Protein AF-A0A1Q6XDG3-F1 (afdb_monomer_lite)

Structure (mmCIF, N/CA/C/O backbone):
data_AF-A0A1Q6XDG3-F1
#
_entry.id   AF-A0A1Q6XDG3-F1
#
loop_
_atom_site.group_PDB
_atom_site.id
_atom_site.type_symbol
_atom_site.label_atom_id
_atom_site.label_alt_id
_atom_site.label_comp_id
_atom_site.label_asym_id
_atom_site.label_entity_id
_atom_site.label_seq_id
_atom_site.pdbx_PDB_ins_code
_atom_site.Cartn_x
_atom_site.Cartn_y
_atom_site.Cartn_z
_atom_site.occupancy
_atom_site.B_iso_or_equiv
_atom_site.auth_seq_id
_atom_site.auth_comp_id
_atom_site.auth_asym_id
_atom_site.auth_atom_id
_atom_site.pdbx_PDB_model_num
ATOM 1 N N . MET A 1 1 ? -26.753 2.087 -3.018 1.00 63.03 1 MET A N 1
ATOM 2 C CA . MET A 1 1 ? -25.315 2.217 -2.712 1.00 63.03 1 MET A CA 1
ATOM 3 C C . MET A 1 1 ? -25.218 2.855 -1.338 1.00 63.03 1 MET A C 1
ATOM 5 O O . MET A 1 1 ? -25.515 4.033 -1.210 1.00 63.03 1 MET A O 1
ATOM 9 N N . THR A 1 2 ? -24.966 2.055 -0.303 1.00 78.06 2 THR A N 1
ATOM 10 C CA . THR A 1 2 ? -24.956 2.527 1.090 1.00 78.06 2 THR A CA 1
ATOM 11 C C . THR A 1 2 ? -23.520 2.903 1.450 1.00 78.06 2 THR A C 1
ATOM 13 O O . THR A 1 2 ? -22.650 2.038 1.331 1.00 78.06 2 THR A O 1
ATOM 16 N N . PRO A 1 3 ? -23.231 4.160 1.826 1.00 78.19 3 PRO A N 1
ATOM 17 C CA . PRO A 1 3 ? -21.888 4.553 2.233 1.00 78.19 3 PRO A CA 1
ATOM 18 C C . PRO A 1 3 ? -21.436 3.728 3.438 1.00 78.19 3 PRO A C 1
ATOM 20 O O . PRO A 1 3 ? -22.231 3.446 4.336 1.00 78.19 3 PRO A O 1
ATOM 23 N N . ALA A 1 4 ? -20.160 3.344 3.463 1.00 85.94 4 ALA A N 1
ATOM 24 C CA . ALA A 1 4 ? -19.588 2.698 4.634 1.00 85.94 4 ALA A CA 1
ATOM 25 C C . ALA A 1 4 ? -19.639 3.655 5.845 1.00 85.94 4 ALA A C 1
ATOM 27 O O . ALA A 1 4 ? -19.511 4.871 5.659 1.00 85.94 4 ALA A O 1
ATOM 28 N N . PRO A 1 5 ? -19.802 3.135 7.075 1.00 86.88 5 PRO A N 1
ATOM 29 C CA . PRO A 1 5 ? -19.789 3.955 8.280 1.00 86.88 5 PRO A CA 1
ATOM 30 C C . PRO A 1 5 ? -18.510 4.790 8.386 1.00 86.88 5 PRO A C 1
ATOM 32 O O . PRO A 1 5 ? -17.416 4.324 8.051 1.00 86.88 5 PRO A O 1
ATOM 35 N N . VAL A 1 6 ? -18.645 6.019 8.888 1.00 87.38 6 VAL A N 1
ATOM 36 C CA . VAL A 1 6 ? -17.495 6.882 9.178 1.00 87.38 6 VAL A CA 1
ATOM 37 C C . VAL A 1 6 ? -16.659 6.223 10.275 1.00 87.38 6 VAL A C 1
ATOM 39 O O . VAL A 1 6 ? -17.182 5.823 11.314 1.00 87.38 6 VAL A O 1
ATOM 42 N N . LYS A 1 7 ? -15.352 6.089 10.033 1.00 86.69 7 LYS A N 1
ATOM 43 C CA . LYS A 1 7 ? -14.411 5.537 11.015 1.00 86.69 7 LYS A CA 1
ATOM 44 C C . LYS A 1 7 ? -14.327 6.459 12.232 1.00 86.69 7 LYS A C 1
ATOM 46 O O . LYS A 1 7 ? -14.374 7.679 12.093 1.00 86.69 7 LYS A O 1
ATOM 51 N N . SER A 1 8 ? -14.155 5.877 13.413 1.00 90.62 8 SER A N 1
ATOM 52 C CA . SER A 1 8 ? -13.867 6.632 14.633 1.00 90.62 8 SER A CA 1
ATOM 53 C C . SER A 1 8 ? -12.590 7.458 14.470 1.00 90.62 8 SER A C 1
ATOM 55 O O . SER A 1 8 ? -11.598 6.964 13.928 1.00 90.62 8 SER A O 1
ATOM 57 N N . ALA A 1 9 ? -12.609 8.699 14.958 1.00 91.94 9 ALA A N 1
ATOM 58 C CA . ALA A 1 9 ? -11.432 9.556 14.950 1.00 91.94 9 ALA A CA 1
ATOM 59 C C . ALA A 1 9 ? -10.324 8.968 15.837 1.00 91.94 9 ALA A C 1
ATOM 61 O O . ALA A 1 9 ? -10.590 8.427 16.910 1.00 91.94 9 ALA A O 1
ATOM 62 N N . ILE A 1 10 ? -9.083 9.097 15.377 1.00 91.75 10 ILE A N 1
ATOM 63 C CA . ILE A 1 10 ? -7.872 8.740 16.119 1.00 91.75 10 ILE A CA 1
ATOM 64 C C . ILE A 1 10 ? -7.001 9.985 16.291 1.00 91.75 10 ILE A C 1
ATOM 66 O O . ILE A 1 10 ? -7.145 10.952 15.541 1.00 91.75 10 ILE A O 1
ATOM 70 N N . SER A 1 11 ? -6.106 9.979 17.277 1.00 93.81 11 SER A N 1
ATOM 71 C CA . SER A 1 11 ? -5.174 11.088 17.489 1.00 93.81 11 SER A CA 1
ATOM 72 C C . SER A 1 11 ? -4.108 11.153 16.390 1.00 93.81 11 SER A C 1
ATOM 74 O O . SER A 1 11 ? -3.728 10.136 15.807 1.00 93.81 11 SER A O 1
ATOM 76 N N . ILE A 1 12 ? -3.585 12.357 16.138 1.00 91.69 12 ILE A N 1
ATOM 77 C CA . ILE A 1 12 ? -2.497 12.562 15.171 1.00 91.69 12 ILE A CA 1
ATOM 78 C C . ILE A 1 12 ? -1.208 11.846 15.600 1.00 91.69 12 ILE A C 1
ATOM 80 O O . ILE A 1 12 ? -0.526 11.255 14.772 1.00 91.69 12 ILE A O 1
ATOM 84 N N . GLU A 1 13 ? -0.938 11.793 16.906 1.00 93.44 13 GLU A N 1
ATOM 85 C CA . GLU A 1 13 ? 0.211 11.079 17.476 1.00 93.44 13 GLU A CA 1
ATOM 86 C C . GLU A 1 13 ? 0.183 9.575 17.177 1.00 93.44 13 GLU A C 1
ATOM 88 O O . GLU A 1 13 ? 1.228 8.951 17.000 1.00 93.44 13 GLU A O 1
ATOM 93 N N . LEU A 1 14 ? -1.011 8.976 17.096 1.00 91.00 14 LEU A N 1
ATOM 94 C CA . LEU A 1 14 ? -1.151 7.572 16.719 1.00 91.00 14 LEU A CA 1
ATOM 95 C C . LEU A 1 14 ? -0.861 7.363 15.227 1.00 91.00 1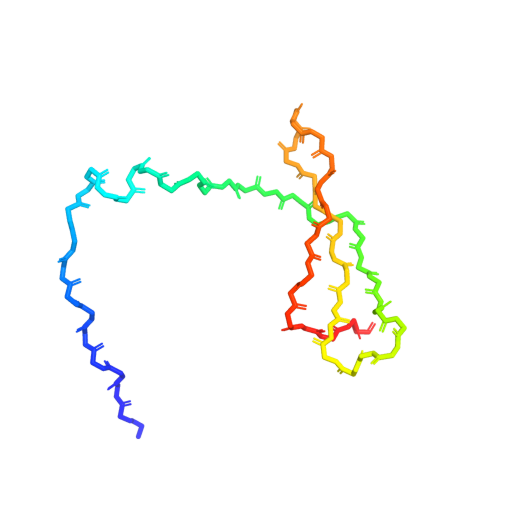4 LEU A C 1
ATOM 97 O O . LEU A 1 14 ? -0.238 6.372 14.856 1.00 91.00 14 LEU A O 1
ATOM 101 N N . LEU A 1 15 ? -1.276 8.303 14.372 1.00 86.88 15 LEU A N 1
ATOM 102 C CA . LEU A 1 15 ? -0.992 8.253 12.937 1.00 86.88 15 LEU A CA 1
ATOM 103 C C . LEU A 1 15 ? 0.508 8.417 12.646 1.00 86.88 15 LEU A C 1
ATOM 105 O O . LEU A 1 15 ? 1.040 7.713 11.790 1.00 86.88 15 LEU A O 1
ATOM 109 N N . ASN A 1 16 ? 1.196 9.283 13.393 1.00 90.50 16 ASN A N 1
ATOM 110 C CA . ASN A 1 16 ? 2.626 9.565 13.219 1.00 90.50 16 ASN A CA 1
ATOM 111 C C . ASN A 1 16 ? 3.540 8.358 13.503 1.00 90.50 16 ASN A C 1
ATOM 113 O O . ASN A 1 16 ? 4.694 8.356 13.085 1.00 90.50 16 ASN A O 1
ATOM 117 N N . GLN A 1 17 ? 3.043 7.322 14.188 1.00 92.19 17 GLN A N 1
ATOM 118 C CA . GLN A 1 17 ? 3.790 6.080 14.429 1.00 92.19 17 GLN A CA 1
ATOM 119 C C . GLN A 1 17 ? 3.839 5.158 13.200 1.00 92.19 17 GLN A C 1
ATOM 121 O O . GLN A 1 17 ? 4.627 4.211 13.172 1.00 92.19 17 GLN A O 1
ATOM 126 N N . VAL A 1 18 ? 3.005 5.405 12.186 1.00 87.75 18 VAL A N 1
ATOM 127 C CA . VAL A 1 18 ? 2.970 4.608 10.957 1.00 87.75 18 VAL A CA 1
ATOM 128 C C . VAL A 1 18 ? 3.934 5.208 9.933 1.00 87.75 18 VAL A C 1
ATOM 130 O O . VAL A 1 18 ? 3.699 6.291 9.404 1.00 87.75 18 VAL A O 1
ATOM 133 N N . ASP A 1 19 ? 5.003 4.480 9.605 1.00 82.44 19 ASP A N 1
ATOM 134 C CA . ASP A 1 19 ? 5.972 4.884 8.575 1.00 82.44 19 ASP A CA 1
ATOM 135 C C . ASP A 1 19 ? 5.392 4.661 7.165 1.00 82.44 19 ASP A C 1
ATOM 137 O O . ASP A 1 19 ? 5.538 3.594 6.563 1.00 82.44 19 ASP A O 1
ATOM 141 N N . ILE A 1 20 ? 4.680 5.665 6.644 1.00 83.00 20 ILE A N 1
ATOM 142 C CA . ILE A 1 20 ? 4.119 5.667 5.286 1.00 83.00 20 ILE A CA 1
ATOM 143 C C . ILE A 1 20 ? 5.095 6.377 4.347 1.00 83.00 20 ILE A C 1
ATOM 145 O O . ILE A 1 20 ? 5.375 7.563 4.505 1.00 83.00 20 ILE A O 1
ATOM 149 N N . ARG A 1 21 ? 5.577 5.665 3.324 1.00 83.62 21 ARG A N 1
ATOM 150 C CA . ARG A 1 21 ? 6.516 6.200 2.328 1.00 83.62 21 ARG A CA 1
ATOM 151 C C . ARG A 1 21 ? 6.012 5.993 0.910 1.00 83.62 21 ARG A C 1
ATOM 153 O O . ARG A 1 21 ? 5.368 4.991 0.605 1.00 83.62 21 ARG A O 1
ATOM 160 N N . VAL A 1 22 ? 6.373 6.920 0.028 1.00 80.00 22 VAL A N 1
AT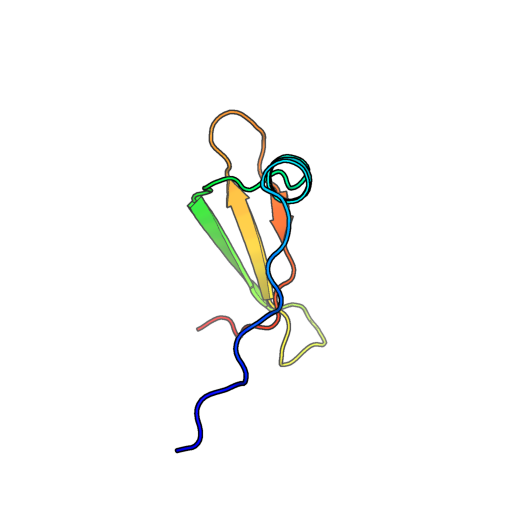OM 161 C CA . VAL A 1 22 ? 6.145 6.794 -1.414 1.00 80.00 22 VAL A CA 1
ATOM 162 C C . VAL A 1 22 ? 7.329 6.053 -2.031 1.00 80.00 22 VAL A C 1
ATOM 164 O O . VAL A 1 22 ? 8.482 6.405 -1.791 1.00 80.00 22 VAL A O 1
ATOM 167 N N . GLY A 1 23 ? 7.047 5.017 -2.817 1.00 81.00 23 GLY A N 1
ATOM 168 C CA . GLY A 1 23 ? 8.057 4.255 -3.543 1.00 81.00 23 GLY A CA 1
ATOM 169 C C . GLY A 1 23 ? 7.615 3.962 -4.973 1.00 81.00 23 GLY A C 1
ATOM 170 O O . GLY A 1 23 ? 6.423 3.847 -5.257 1.00 81.00 23 GLY A O 1
ATOM 171 N N . THR A 1 24 ? 8.577 3.834 -5.884 1.00 81.81 24 THR A N 1
ATOM 172 C CA . THR A 1 24 ? 8.326 3.462 -7.281 1.00 81.81 24 THR A CA 1
ATOM 173 C C . THR A 1 24 ? 8.314 1.944 -7.412 1.00 81.81 24 THR A C 1
ATOM 175 O O . THR A 1 24 ? 9.295 1.280 -7.061 1.00 81.81 24 THR A O 1
ATOM 178 N N . ILE A 1 25 ? 7.232 1.381 -7.952 1.00 83.31 25 ILE A N 1
ATOM 179 C CA . ILE A 1 25 ? 7.183 -0.038 -8.322 1.00 83.31 25 ILE A CA 1
ATOM 180 C C . ILE A 1 25 ? 8.180 -0.263 -9.467 1.00 83.31 25 ILE A C 1
ATOM 182 O O . ILE A 1 25 ? 8.096 0.379 -10.510 1.00 83.31 25 ILE A O 1
ATOM 186 N N . ARG A 1 26 ? 9.156 -1.147 -9.256 1.00 83.19 26 ARG A N 1
ATOM 187 C CA . ARG A 1 26 ? 10.210 -1.489 -10.223 1.00 83.19 26 ARG A CA 1
ATOM 188 C C . ARG A 1 26 ? 9.894 -2.750 -11.012 1.00 83.19 26 ARG A C 1
ATOM 190 O O . ARG A 1 26 ? 10.263 -2.830 -12.175 1.00 83.19 26 ARG A O 1
ATOM 197 N N . SER A 1 27 ? 9.253 -3.733 -10.389 1.00 79.75 27 SER A N 1
ATOM 198 C CA . SER A 1 27 ? 8.843 -4.958 -11.073 1.00 79.75 27 SER A CA 1
ATOM 199 C C . SER A 1 27 ? 7.645 -5.593 -10.383 1.00 79.75 27 SER A C 1
ATOM 201 O O . SER A 1 27 ? 7.485 -5.462 -9.167 1.00 79.75 27 SER A O 1
ATOM 203 N N . VAL A 1 28 ? 6.845 -6.308 -11.166 1.00 81.50 28 VAL A N 1
ATOM 204 C CA . VAL A 1 28 ? 5.704 -7.110 -10.719 1.00 81.50 28 VAL A CA 1
ATOM 205 C C . VAL A 1 28 ? 5.910 -8.521 -11.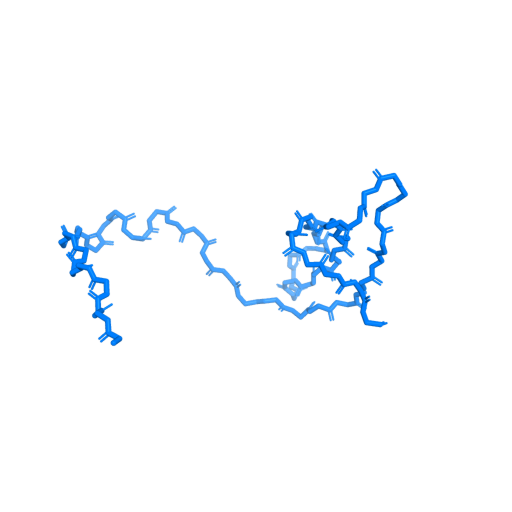257 1.00 81.50 28 VAL A C 1
ATOM 207 O O . VAL A 1 28 ? 6.266 -8.668 -12.423 1.00 81.50 28 VAL A O 1
ATOM 210 N N . ALA A 1 29 ? 5.740 -9.538 -10.420 1.00 79.88 29 ALA A N 1
ATOM 211 C CA . ALA A 1 29 ? 5.804 -10.941 -10.822 1.00 79.88 29 ALA A CA 1
ATOM 212 C C . ALA A 1 29 ? 4.696 -11.737 -10.131 1.00 79.88 29 ALA A C 1
ATOM 214 O O . ALA A 1 29 ? 4.360 -11.439 -8.986 1.00 79.88 29 ALA A O 1
ATOM 215 N N . ASP A 1 30 ? 4.151 -12.755 -10.788 1.00 77.62 30 ASP A N 1
ATOM 216 C CA . ASP A 1 30 ? 3.204 -13.667 -10.145 1.00 77.62 30 ASP A CA 1
ATOM 217 C C . ASP A 1 30 ? 3.914 -14.615 -9.176 1.00 77.62 30 ASP A C 1
ATOM 219 O O . ASP A 1 30 ? 5.059 -15.027 -9.392 1.00 77.62 30 ASP A O 1
ATOM 223 N N . VAL A 1 31 ? 3.224 -14.970 -8.092 1.00 77.00 31 VAL A N 1
ATOM 224 C CA . VAL A 1 31 ? 3.724 -15.946 -7.122 1.00 77.00 31 VAL A CA 1
ATOM 225 C C . VAL A 1 31 ? 3.283 -17.350 -7.553 1.00 77.00 31 VAL A C 1
ATOM 227 O O . VAL A 1 31 ? 2.078 -17.613 -7.597 1.00 77.00 31 VAL A O 1
ATOM 230 N N . PRO A 1 32 ? 4.217 -18.284 -7.827 1.00 75.44 32 PRO A N 1
ATOM 231 C CA . PRO A 1 32 ? 3.862 -19.650 -8.197 1.00 75.44 32 PRO A CA 1
ATOM 232 C C . PRO A 1 32 ? 2.981 -20.300 -7.123 1.00 75.44 32 PRO A C 1
ATOM 234 O O . PRO A 1 32 ? 3.339 -20.317 -5.946 1.00 75.44 32 PRO A O 1
ATOM 237 N N . GLY A 1 33 ? 1.826 -20.834 -7.526 1.00 79.12 33 GLY A N 1
ATOM 238 C CA . GLY A 1 33 ? 0.872 -21.480 -6.617 1.00 79.12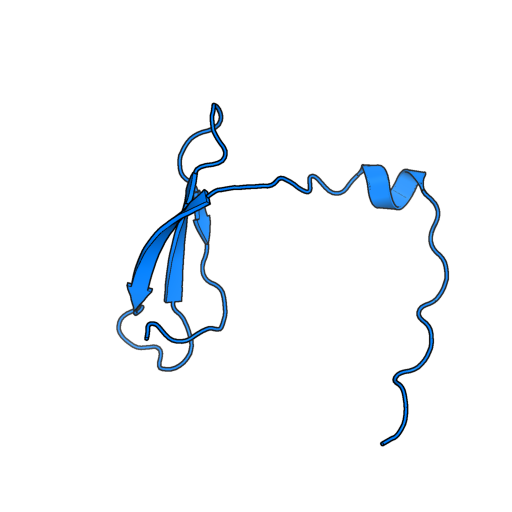 33 GLY A CA 1
ATOM 239 C C . GLY A 1 33 ? -0.166 -20.549 -5.982 1.00 79.12 33 GLY A C 1
ATOM 240 O O . GLY A 1 33 ? -0.901 -20.990 -5.099 1.00 79.12 33 GLY A O 1
ATOM 241 N N . SER A 1 34 ? -0.264 -19.285 -6.409 1.00 68.88 34 SER A N 1
ATOM 242 C CA . SER A 1 34 ? -1.320 -18.379 -5.953 1.00 68.88 34 SER A CA 1
ATOM 243 C C . SER A 1 34 ? -1.961 -17.590 -7.092 1.00 68.88 34 SER A C 1
ATOM 245 O O . SER A 1 34 ? -1.310 -16.781 -7.738 1.00 68.88 34 SER A O 1
ATOM 247 N N . ASP A 1 35 ? -3.279 -17.726 -7.258 1.00 70.19 35 ASP A N 1
ATOM 248 C CA . ASP A 1 35 ? -4.050 -16.995 -8.283 1.00 70.19 35 ASP A CA 1
ATOM 249 C C . ASP A 1 35 ? -4.356 -15.529 -7.914 1.00 70.19 35 ASP A C 1
ATOM 251 O O . ASP A 1 35 ? -5.075 -14.823 -8.640 1.00 70.19 35 ASP A O 1
ATOM 255 N N . LYS A 1 36 ? -3.910 -15.097 -6.726 1.00 73.50 36 LYS A N 1
ATOM 256 C CA . LYS A 1 36 ? -4.267 -13.808 -6.113 1.00 73.50 36 LYS A CA 1
ATOM 257 C C . LYS A 1 36 ? -3.078 -13.028 -5.564 1.00 73.50 36 LYS A C 1
ATOM 259 O O . LYS A 1 36 ? -3.293 -11.908 -5.109 1.00 73.50 36 LYS A O 1
ATOM 264 N N . LEU A 1 37 ? -1.879 -13.609 -5.526 1.00 73.94 37 LEU A N 1
ATOM 265 C CA . LEU A 1 37 ? -0.700 -12.954 -4.968 1.00 73.94 37 LEU A CA 1
ATOM 266 C C . LEU A 1 37 ? 0.272 -12.577 -6.076 1.00 73.94 37 LEU A C 1
ATOM 268 O O . LEU A 1 37 ? 0.679 -13.415 -6.877 1.00 73.94 37 LEU A O 1
ATOM 272 N N . VAL A 1 38 ? 0.715 -11.327 -6.026 1.00 79.19 38 VAL A N 1
ATOM 273 C CA . VAL A 1 38 ? 1.823 -10.825 -6.835 1.00 79.19 38 VAL A CA 1
ATOM 274 C C . VAL A 1 38 ? 2.954 -10.381 -5.938 1.00 79.19 38 VAL A C 1
ATOM 276 O O . VAL A 1 38 ? 2.738 -9.884 -4.837 1.00 79.19 38 VAL A O 1
ATOM 279 N N . GLN A 1 39 ? 4.171 -10.516 -6.432 1.00 79.69 39 GLN A N 1
ATOM 280 C CA . GLN A 1 39 ? 5.365 -9.941 -5.856 1.00 79.69 39 GLN A CA 1
ATOM 281 C C . GLN A 1 39 ? 5.663 -8.596 -6.521 1.00 79.69 39 GLN A C 1
ATOM 283 O O . GLN A 1 39 ? 6.052 -8.530 -7.685 1.00 79.69 39 GLN A O 1
ATOM 288 N N . LEU A 1 40 ? 5.515 -7.516 -5.757 1.00 81.06 40 LEU A N 1
ATOM 289 C CA . LEU A 1 40 ? 5.936 -6.174 -6.139 1.00 81.06 40 LEU A CA 1
ATOM 290 C C . LEU A 1 40 ? 7.318 -5.882 -5.561 1.00 81.06 40 LEU A C 1
ATOM 292 O O . LEU A 1 40 ? 7.505 -5.875 -4.345 1.00 81.06 40 LEU A O 1
ATOM 296 N N . ARG A 1 41 ? 8.282 -5.556 -6.419 1.00 76.38 41 ARG A N 1
ATOM 297 C CA . ARG A 1 41 ? 9.543 -4.950 -5.985 1.00 76.38 41 ARG A CA 1
ATOM 298 C C . ARG A 1 41 ? 9.389 -3.440 -6.046 1.00 76.38 41 ARG A C 1
ATOM 300 O O . ARG A 1 41 ? 9.214 -2.887 -7.128 1.00 76.38 41 ARG A O 1
ATOM 307 N N . VAL A 1 42 ? 9.473 -2.770 -4.904 1.00 77.19 42 VAL A N 1
ATOM 308 C CA . VAL A 1 42 ? 9.314 -1.313 -4.792 1.00 77.19 42 VAL A CA 1
ATOM 309 C C . VAL A 1 42 ? 10.625 -0.696 -4.323 1.00 77.19 42 VAL A C 1
ATOM 311 O O . VAL A 1 42 ? 11.275 -1.211 -3.416 1.00 77.19 42 VAL A O 1
ATOM 314 N N . SER A 1 43 ? 11.036 0.393 -4.965 1.00 74.69 43 SER A N 1
ATOM 315 C CA . SER A 1 43 ? 12.210 1.185 -4.598 1.00 74.69 43 SER A CA 1
ATOM 316 C C . SER A 1 43 ? 11.753 2.455 -3.889 1.00 74.69 43 SER A C 1
ATOM 318 O O . SER A 1 43 ? 10.935 3.197 -4.428 1.00 74.69 43 SER A O 1
ATOM 320 N N . PHE A 1 44 ? 12.290 2.709 -2.698 1.00 66.25 44 PHE A N 1
ATOM 321 C CA . PHE A 1 44 ? 11.972 3.881 -1.875 1.00 66.25 44 PHE A CA 1
ATOM 322 C C . PHE A 1 44 ? 13.045 4.979 -1.999 1.00 66.25 44 PHE A C 1
ATOM 324 O O . PHE A 1 44 ? 13.345 5.672 -1.030 1.00 66.25 44 PHE A O 1
ATOM 331 N N . GLY A 1 45 ? 13.659 5.113 -3.181 1.00 68.81 45 GLY A N 1
ATOM 332 C CA . GLY A 1 45 ? 14.797 6.012 -3.392 1.00 68.81 45 GLY A CA 1
ATOM 333 C C . GLY A 1 45 ? 16.056 5.480 -2.704 1.00 68.81 45 GLY A C 1
ATOM 334 O O . GLY A 1 45 ? 16.594 4.462 -3.138 1.00 68.81 45 GLY A O 1
ATOM 335 N N . ASP A 1 46 ? 16.481 6.140 -1.625 1.00 57.03 46 ASP A N 1
ATOM 336 C CA . ASP A 1 46 ? 17.763 5.897 -0.935 1.00 57.03 46 ASP A CA 1
ATOM 337 C C . ASP A 1 46 ? 17.741 4.728 0.057 1.00 57.03 46 ASP A C 1
ATOM 339 O O . ASP A 1 46 ? 18.782 4.242 0.495 1.00 57.03 46 ASP A O 1
ATOM 343 N N . HIS A 1 47 ? 16.553 4.234 0.398 1.00 58.91 47 HIS A N 1
ATOM 344 C CA . HIS A 1 47 ? 16.392 3.031 1.203 1.00 58.91 47 HIS A CA 1
ATOM 345 C C . HIS A 1 47 ? 16.026 1.892 0.244 1.00 58.91 47 HIS A C 1
ATOM 347 O O . HIS A 1 47 ? 15.076 2.016 -0.530 1.00 58.91 47 HIS A O 1
ATOM 353 N N . GLY A 1 48 ? 16.833 0.826 0.233 1.00 55.34 48 GLY A N 1
ATOM 354 C CA . GLY A 1 48 ? 16.867 -0.204 -0.813 1.00 55.34 48 GLY A CA 1
ATOM 355 C C . GLY A 1 48 ? 15.529 -0.853 -1.210 1.00 55.34 48 GLY A C 1
ATOM 356 O O . GLY A 1 48 ? 14.480 -0.667 -0.597 1.00 55.34 48 GLY A O 1
ATOM 357 N N . ALA A 1 49 ? 15.570 -1.648 -2.283 1.00 60.06 49 ALA A N 1
ATOM 358 C CA . ALA A 1 49 ? 14.382 -2.289 -2.842 1.00 60.06 49 ALA A CA 1
ATOM 359 C C . ALA A 1 49 ? 13.725 -3.263 -1.845 1.00 60.06 49 ALA A C 1
ATOM 361 O O . ALA A 1 49 ? 14.369 -4.199 -1.369 1.00 60.06 49 ALA A O 1
ATOM 362 N N . ARG A 1 50 ? 12.427 -3.086 -1.572 1.00 70.88 50 ARG A N 1
ATOM 363 C CA . ARG A 1 50 ? 11.630 -3.983 -0.720 1.00 70.88 50 ARG A CA 1
ATOM 364 C C . ARG A 1 50 ? 10.684 -4.819 -1.579 1.00 70.88 50 ARG A C 1
ATOM 366 O O . ARG A 1 50 ? 10.085 -4.316 -2.528 1.00 70.88 50 ARG A O 1
ATOM 373 N N . SER A 1 51 ? 10.564 -6.098 -1.235 1.00 60.78 51 SER A N 1
ATOM 374 C CA . SER A 1 51 ? 9.586 -7.011 -1.829 1.00 60.78 51 SER A CA 1
ATOM 375 C C . SER A 1 51 ? 8.287 -6.962 -1.023 1.00 60.78 51 SER A C 1
ATOM 377 O O . SER A 1 51 ? 8.318 -7.092 0.202 1.00 60.78 51 SER A O 1
ATOM 379 N N . LEU A 1 52 ? 7.164 -6.732 -1.694 1.00 74.50 52 LEU A N 1
ATOM 380 C CA . LEU A 1 52 ? 5.817 -6.687 -1.127 1.00 74.50 52 LEU A CA 1
ATOM 381 C C . LEU A 1 52 ? 4.957 -7.740 -1.826 1.00 74.50 52 LEU A C 1
ATOM 383 O O . LEU A 1 52 ? 5.078 -7.923 -3.033 1.00 74.50 52 LEU A O 1
ATOM 387 N N . LEU A 1 53 ? 4.077 -8.404 -1.077 1.00 69.94 53 LEU A N 1
ATOM 388 C CA . LEU A 1 53 ? 3.170 -9.432 -1.595 1.00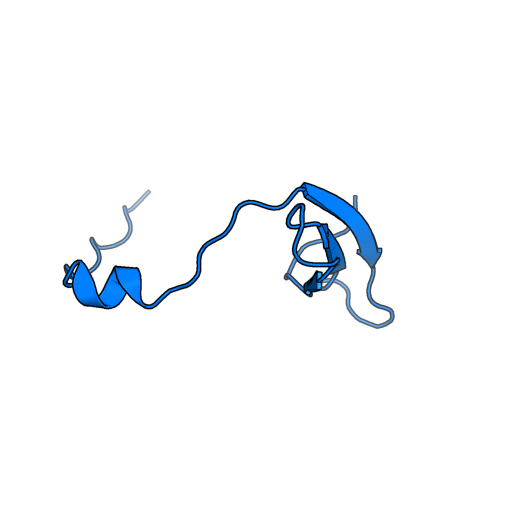 69.94 53 LEU A CA 1
ATOM 389 C C . LEU A 1 53 ? 1.703 -8.997 -1.449 1.00 69.94 53 LEU A C 1
ATOM 391 O O . LEU A 1 53 ? 1.006 -9.505 -0.568 1.00 69.94 53 LEU A O 1
ATOM 395 N N . PRO A 1 54 ? 1.219 -8.006 -2.215 1.00 70.75 54 PRO A N 1
ATOM 396 C CA . PRO A 1 54 ? -0.186 -7.634 -2.149 1.00 70.75 54 PRO A CA 1
ATOM 397 C C . PRO A 1 54 ? -1.082 -8.656 -2.852 1.00 70.75 54 PRO A C 1
ATOM 399 O O . PRO A 1 54 ? -0.665 -9.384 -3.755 1.00 70.75 54 PRO A O 1
ATOM 402 N N . GLN A 1 55 ? -2.356 -8.647 -2.458 1.00 72.12 55 GLN A N 1
ATOM 403 C CA . GLN A 1 55 ? -3.400 -9.360 -3.182 1.00 72.12 55 GLN A CA 1
ATOM 404 C C . GLN A 1 55 ? -3.787 -8.566 -4.434 1.00 72.12 55 GLN A C 1
ATOM 406 O O . GLN A 1 55 ? -4.659 -7.700 -4.390 1.00 72.12 55 GLN A O 1
ATOM 411 N N . ALA A 1 56 ? -3.089 -8.820 -5.533 1.00 62.22 56 ALA A N 1
ATOM 412 C CA . ALA A 1 56 ? -3.368 -8.279 -6.858 1.00 62.22 56 ALA A CA 1
ATOM 413 C C . ALA A 1 56 ? -2.953 -9.320 -7.910 1.00 62.22 56 ALA A C 1
ATO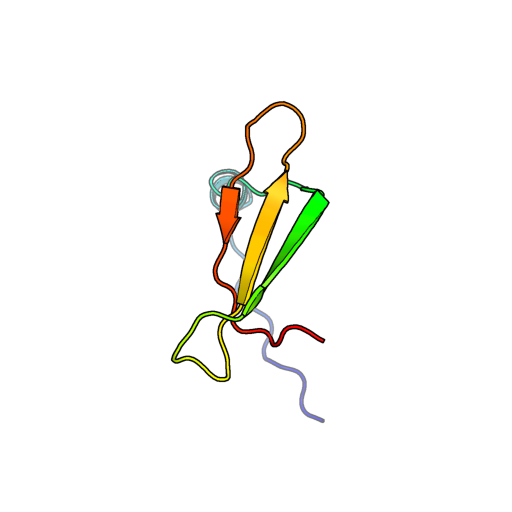M 415 O O . ALA A 1 56 ? -2.298 -10.302 -7.571 1.00 62.22 56 ALA A O 1
ATOM 416 N N . ARG A 1 57 ? -3.366 -9.136 -9.166 1.00 56.97 57 ARG A N 1
ATOM 417 C CA . ARG A 1 57 ? -2.949 -9.974 -10.304 1.00 56.97 57 ARG A CA 1
ATOM 418 C C . ARG A 1 57 ? -1.934 -9.213 -11.147 1.00 56.97 57 ARG A C 1
ATOM 420 O O . ARG A 1 57 ? -2.106 -8.003 -11.309 1.00 56.97 57 ARG A O 1
ATOM 427 N N . ALA A 1 58 ? -0.897 -9.881 -11.654 1.00 59.78 58 ALA A N 1
ATOM 428 C CA . ALA A 1 58 ? -0.058 -9.277 -12.677 1.00 59.78 58 ALA A CA 1
ATOM 429 C C . ALA A 1 58 ? -0.880 -9.248 -13.974 1.00 59.78 58 ALA A C 1
ATOM 431 O O . ALA A 1 58 ? -1.578 -10.215 -14.284 1.00 59.78 58 ALA A O 1
ATOM 432 N N . CYS A 1 59 ? -0.898 -8.096 -14.645 1.00 52.97 59 CYS A N 1
ATOM 433 C CA . CYS A 1 59 ? -1.611 -7.919 -15.910 1.00 52.97 59 CYS A CA 1
ATOM 434 C C . CYS A 1 59 ? -0.905 -8.642 -17.055 1.00 52.97 59 CYS A C 1
ATOM 436 O O . CYS A 1 59 ? 0.346 -8.601 -17.077 1.00 52.97 59 CYS A O 1
#

Foldseek 3Di:
DDDDDDDDDDDPVVVVVDPDADWAFPDWADDPPDPFWIWTFTQRDPPGTDTDIHRHHDD

pLDDT: mean 77.09, std 10.75, range [52.97, 93.81]

Secondary structure (DSSP, 8-state):
-PPPPPPPP--HHHHTTS-----EEEEEEEPTT-SSBEEEEEEETTEEEEEE--B----

Sequence (59 aa):
MTPAPVKSAISIELLNQVDIRVGTIRSVADVPGSDKLVQLRVSFGDHGARSLLPQARAC

Radius of gyration: 16.21 Å; chains: 1; bounding box: 43×34×33 Å